Protein AF-A0A5E8AF67-F1 (afdb_monomer)

pLDDT: mean 82.01, std 7.93, range [46.69, 93.5]

Structure (mmCIF, N/CA/C/O backbone):
data_AF-A0A5E8AF67-F1
#
_entry.id   AF-A0A5E8AF67-F1
#
loop_
_atom_site.group_PDB
_atom_site.id
_atom_site.type_symbol
_atom_site.label_atom_id
_atom_site.label_alt_id
_atom_site.label_comp_id
_atom_site.label_asym_id
_atom_site.label_entity_id
_atom_site.label_seq_id
_atom_site.pdbx_PDB_ins_code
_atom_site.Cartn_x
_atom_site.Cartn_y
_atom_site.Cartn_z
_atom_site.occupancy
_atom_site.B_iso_or_equiv
_atom_site.auth_seq_id
_atom_site.auth_comp_id
_atom_site.auth_asym_id
_atom_site.auth_atom_id
_atom_site.pdbx_PDB_model_num
ATOM 1 N N . MET A 1 1 ? 19.303 6.677 -7.798 1.00 65.44 1 MET A N 1
ATOM 2 C CA . MET A 1 1 ? 18.023 6.216 -8.384 1.00 65.44 1 MET A CA 1
ATOM 3 C C . MET A 1 1 ? 18.326 5.066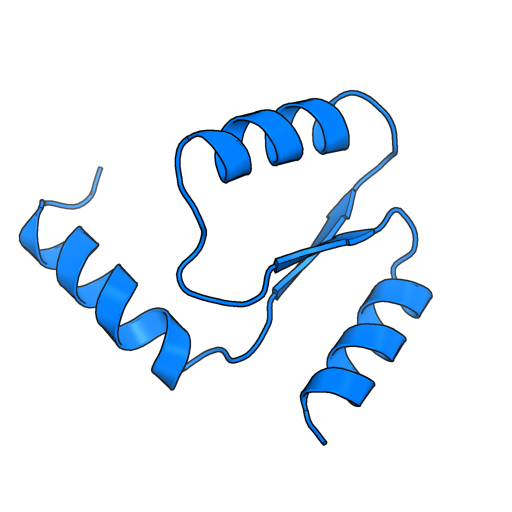 -9.334 1.00 65.44 1 MET A C 1
ATOM 5 O O . MET A 1 1 ? 19.341 5.177 -10.010 1.00 65.44 1 MET A O 1
ATOM 9 N N . PRO A 1 2 ? 17.517 3.990 -9.365 1.00 75.25 2 PRO A N 1
ATOM 10 C CA . PRO A 1 2 ? 17.692 2.892 -10.322 1.00 75.25 2 PRO A CA 1
ATOM 11 C C . PRO A 1 2 ? 17.581 3.393 -11.768 1.00 75.25 2 PRO A C 1
ATOM 13 O O . PRO A 1 2 ? 16.908 4.396 -12.023 1.00 75.25 2 PRO A O 1
ATOM 16 N N . ASP A 1 3 ? 18.241 2.713 -12.702 1.00 90.38 3 ASP A N 1
ATOM 17 C CA . ASP A 1 3 ? 18.191 3.033 -14.130 1.00 90.38 3 ASP A CA 1
ATOM 18 C C . ASP A 1 3 ? 16.794 2.769 -14.733 1.00 90.38 3 ASP A C 1
ATOM 20 O O . ASP A 1 3 ? 15.913 2.181 -14.098 1.00 90.38 3 ASP A O 1
ATOM 24 N N . LYS A 1 4 ? 16.563 3.259 -15.958 1.00 85.69 4 LYS A N 1
ATOM 25 C CA . LYS A 1 4 ? 15.242 3.212 -16.607 1.00 85.69 4 LYS A CA 1
ATOM 26 C C . LYS A 1 4 ? 14.745 1.784 -16.853 1.00 85.69 4 LYS A C 1
ATOM 28 O O . LYS A 1 4 ? 13.546 1.552 -16.708 1.00 85.69 4 LYS A O 1
ATOM 33 N N . GLU A 1 5 ? 15.637 0.85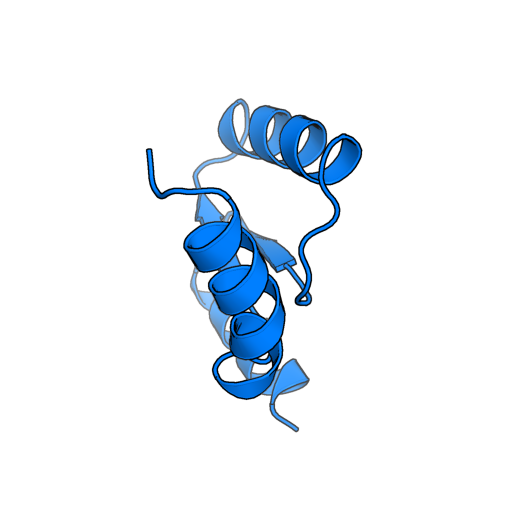2 -17.181 1.00 87.88 5 GLU A N 1
ATOM 34 C CA . GLU A 1 5 ? 15.277 -0.549 -17.423 1.00 87.88 5 GLU A CA 1
ATOM 35 C C . GLU A 1 5 ? 14.892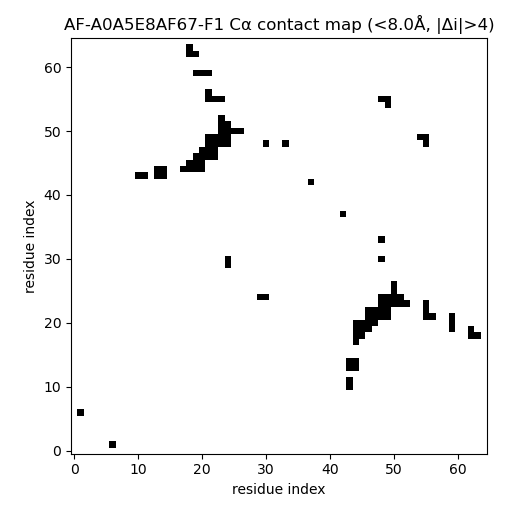 -1.227 -16.109 1.00 87.88 5 GLU A C 1
ATOM 37 O O . GLU A 1 5 ? 13.824 -1.829 -16.014 1.00 87.88 5 GLU A O 1
ATOM 42 N N . THR A 1 6 ? 15.668 -1.011 -15.044 1.00 86.00 6 THR A N 1
ATOM 43 C CA . THR A 1 6 ? 15.329 -1.515 -13.704 1.00 86.00 6 THR A CA 1
ATOM 44 C C . THR A 1 6 ? 13.992 -0.961 -13.202 1.00 86.00 6 THR A C 1
ATOM 46 O O . THR A 1 6 ? 13.199 -1.689 -12.597 1.00 86.00 6 THR A O 1
ATOM 49 N N . GLN A 1 7 ? 13.690 0.317 -13.462 1.00 80.94 7 GLN A N 1
ATOM 50 C CA . GLN A 1 7 ? 12.393 0.908 -13.110 1.00 80.94 7 GLN A CA 1
ATOM 51 C C . GLN A 1 7 ? 11.235 0.278 -13.888 1.00 80.94 7 GLN A C 1
ATOM 53 O O . GLN A 1 7 ? 10.173 0.046 -13.308 1.00 80.94 7 GLN A O 1
ATOM 58 N N . LYS A 1 8 ? 11.423 0.016 -15.185 1.00 83.31 8 LYS A N 1
ATOM 59 C CA . LYS A 1 8 ? 10.419 -0.624 -16.039 1.00 83.31 8 LYS A CA 1
ATOM 60 C C . LYS A 1 8 ? 10.158 -2.060 -15.588 1.00 83.31 8 LYS A C 1
ATOM 62 O O . LYS A 1 8 ? 9.016 -2.384 -15.279 1.00 83.31 8 LYS A O 1
ATOM 67 N N . PHE 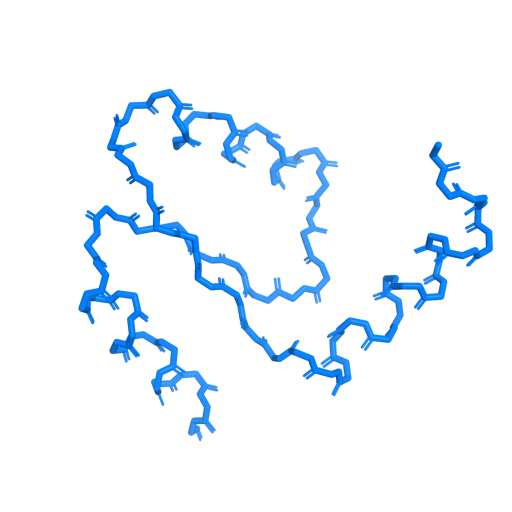A 1 9 ? 11.215 -2.850 -15.419 1.00 85.50 9 PHE A N 1
ATOM 68 C CA . PHE A 1 9 ? 11.133 -4.214 -14.905 1.00 85.50 9 PHE A CA 1
ATOM 69 C C . PHE A 1 9 ? 10.439 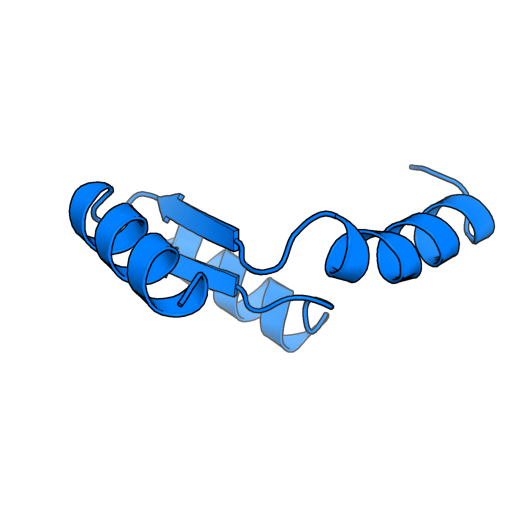-4.268 -13.540 1.00 85.50 9 PHE A C 1
ATOM 71 O O . PHE A 1 9 ? 9.512 -5.044 -13.334 1.00 85.50 9 PHE A O 1
ATOM 78 N N . SER A 1 10 ? 10.805 -3.372 -12.618 1.00 81.19 10 SER A N 1
ATOM 79 C CA . SER A 1 10 ? 10.143 -3.299 -11.311 1.00 81.19 10 SER A CA 1
ATOM 80 C C . SER A 1 10 ? 8.643 -3.020 -11.450 1.00 81.19 10 SER A C 1
ATOM 82 O O . SER A 1 10 ? 7.841 -3.652 -10.774 1.00 81.19 10 SER A O 1
ATOM 84 N N . ARG A 1 11 ? 8.230 -2.103 -12.337 1.00 78.25 11 ARG A N 1
ATOM 85 C CA . ARG A 1 11 ? 6.804 -1.809 -12.568 1.00 78.25 11 ARG A CA 1
ATOM 86 C C . ARG A 1 11 ? 6.041 -3.002 -13.142 1.00 78.25 11 ARG A C 1
ATOM 88 O O . ARG A 1 11 ? 4.876 -3.160 -12.795 1.00 78.25 11 ARG A O 1
ATOM 95 N N . GLU A 1 12 ? 6.683 -3.796 -13.991 1.00 83.56 12 GLU A N 1
ATOM 96 C CA . GLU A 1 12 ? 6.090 -4.973 -14.636 1.00 83.56 12 GLU A CA 1
ATOM 97 C C . GLU A 1 12 ? 5.958 -6.156 -13.667 1.00 83.56 12 GLU A C 1
ATOM 99 O O . GLU A 1 12 ? 4.910 -6.788 -13.626 1.00 83.56 12 GLU A O 1
ATOM 104 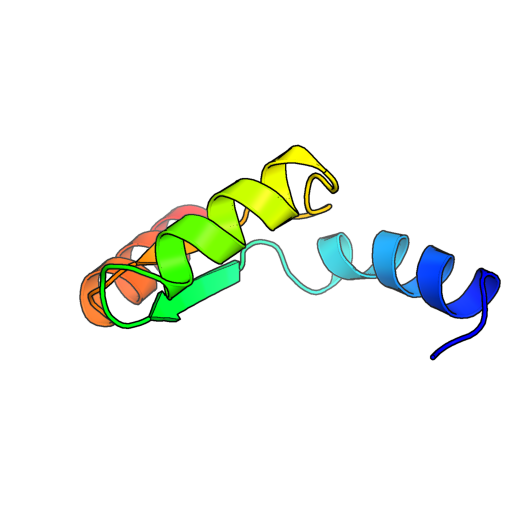N N . MET A 1 13 ? 6.964 -6.398 -12.823 1.00 82.38 13 MET A N 1
ATOM 105 C CA . MET A 1 13 ? 6.963 -7.526 -11.879 1.00 82.38 13 MET A CA 1
ATOM 106 C C . MET A 1 13 ? 6.150 -7.260 -10.606 1.00 82.38 13 MET A C 1
ATOM 108 O O . MET A 1 13 ? 5.689 -8.190 -9.946 1.00 82.38 13 MET A O 1
ATOM 112 N N . LEU A 1 14 ? 5.979 -5.993 -10.213 1.00 75.50 14 LEU A N 1
ATOM 113 C CA . LEU A 1 14 ? 5.279 -5.632 -8.973 1.00 75.50 14 LEU A CA 1
ATOM 114 C C . LEU A 1 14 ? 3.851 -6.209 -8.883 1.00 75.50 14 LEU A C 1
ATOM 116 O O . LEU A 1 14 ? 3.532 -6.751 -7.826 1.00 75.50 14 LEU A O 1
ATOM 120 N N . PRO A 1 15 ? 3.006 -6.146 -9.932 1.00 76.31 15 PRO A N 1
ATOM 121 C CA . PRO A 1 15 ? 1.693 -6.796 -9.940 1.00 76.31 15 PRO A CA 1
ATOM 122 C C . PRO A 1 15 ? 1.729 -8.321 -9.834 1.00 76.31 15 PRO A C 1
ATOM 124 O O . PRO A 1 15 ? 0.799 -8.903 -9.280 1.00 76.31 15 PRO A O 1
ATOM 127 N N . GLU A 1 16 ? 2.781 -8.967 -10.344 1.00 77.94 16 GLU A N 1
ATOM 128 C CA . GLU A 1 16 ? 2.925 -10.426 -10.281 1.00 77.94 16 GLU A CA 1
ATOM 129 C C . GLU A 1 16 ? 3.266 -10.901 -8.864 1.00 77.94 16 GLU A C 1
ATOM 131 O O . GLU A 1 16 ? 2.787 -11.941 -8.415 1.00 77.94 16 GLU A O 1
ATOM 136 N N . ILE A 1 17 ? 4.070 -10.120 -8.137 1.00 76.94 17 ILE A N 1
ATOM 137 C CA . ILE A 1 17 ? 4.560 -10.475 -6.797 1.00 76.94 17 ILE A CA 1
ATOM 138 C C . ILE A 1 17 ? 3.621 -9.945 -5.698 1.00 76.94 17 ILE A C 1
ATOM 140 O O . ILE A 1 17 ? 3.462 -10.576 -4.650 1.00 76.94 17 ILE A O 1
ATOM 144 N N . TYR A 1 18 ? 2.972 -8.796 -5.922 1.00 71.94 18 TYR A N 1
ATOM 145 C CA . TYR A 1 18 ? 2.104 -8.131 -4.951 1.00 71.94 18 TYR A CA 1
ATOM 146 C C . TYR A 1 18 ? 0.767 -7.708 -5.568 1.00 71.94 18 TYR A C 1
ATOM 148 O O . TYR A 1 18 ? 0.693 -6.818 -6.405 1.00 71.94 18 TYR A O 1
ATOM 156 N N . THR A 1 19 ? -0.333 -8.266 -5.063 1.00 78.00 19 THR A N 1
ATOM 157 C CA . THR A 1 19 ? -1.685 -7.956 -5.562 1.00 78.00 19 THR A CA 1
ATOM 158 C C . THR A 1 19 ? -2.222 -6.615 -5.048 1.00 78.00 19 THR A C 1
ATOM 160 O O . THR A 1 19 ? -2.989 -5.924 -5.719 1.00 78.00 19 THR A O 1
ATOM 163 N N . THR A 1 20 ? -1.875 -6.244 -3.814 1.00 83.19 20 THR A N 1
ATOM 164 C CA . THR A 1 20 ? -2.444 -5.074 -3.130 1.00 83.19 20 THR A CA 1
ATOM 165 C C . THR A 1 20 ? -1.491 -4.526 -2.080 1.00 83.19 20 THR A C 1
ATOM 167 O O . THR A 1 20 ? -0.837 -5.289 -1.370 1.00 83.19 20 THR A O 1
ATOM 170 N N . MET A 1 21 ? -1.471 -3.203 -1.911 1.00 86.81 21 MET A N 1
ATOM 171 C CA . MET A 1 21 ? -0.664 -2.537 -0.887 1.00 86.81 21 MET A CA 1
ATOM 172 C C . MET A 1 21 ? -1.527 -1.609 -0.024 1.00 86.81 21 MET A C 1
ATOM 174 O O . MET A 1 21 ? -2.253 -0.747 -0.523 1.00 86.81 21 MET A O 1
ATOM 178 N N . ALA A 1 22 ? -1.440 -1.784 1.296 1.00 89.81 22 ALA A N 1
ATOM 179 C CA . ALA A 1 22 ? -2.067 -0.897 2.269 1.00 89.81 22 ALA A CA 1
ATOM 180 C C . ALA A 1 22 ? -1.005 -0.019 2.934 1.00 89.81 22 ALA A C 1
ATOM 182 O O . ALA A 1 22 ? -0.030 -0.530 3.480 1.00 89.81 22 ALA A O 1
ATOM 183 N N . VAL A 1 23 ? -1.215 1.295 2.926 1.00 87.81 23 VAL A N 1
ATOM 184 C CA . VAL A 1 23 ? -0.341 2.253 3.614 1.00 87.81 23 VAL A CA 1
ATOM 185 C C . VAL A 1 23 ? -1.030 2.699 4.895 1.00 87.81 23 VAL A C 1
ATOM 187 O O . VAL A 1 23 ? -2.149 3.204 4.830 1.00 87.81 23 VAL A O 1
ATOM 190 N N . VAL A 1 24 ? -0.383 2.529 6.049 1.00 89.38 24 VAL A N 1
ATOM 191 C CA . VAL A 1 24 ? -0.912 2.992 7.340 1.00 89.38 24 VAL A CA 1
ATOM 192 C C . VAL A 1 24 ? -0.126 4.216 7.783 1.00 89.38 24 VAL A C 1
ATOM 194 O O . VAL A 1 24 ? 1.081 4.133 7.994 1.00 89.38 24 VAL A O 1
ATOM 197 N N . SER A 1 25 ? -0.798 5.355 7.905 1.00 85.62 25 SER A N 1
ATOM 198 C CA . SER A 1 25 ? -0.161 6.610 8.296 1.00 85.62 25 SER A CA 1
ATOM 199 C C . SER A 1 25 ? -1.109 7.501 9.090 1.00 85.62 25 SER A C 1
ATOM 201 O O . SER A 1 25 ? -2.332 7.436 8.948 1.00 85.62 25 SER A O 1
ATOM 203 N N . ASN A 1 26 ? -0.537 8.368 9.926 1.00 82.12 26 ASN A N 1
ATOM 204 C CA . ASN A 1 26 ? -1.313 9.348 10.680 1.00 82.12 26 ASN A CA 1
ATOM 205 C C . ASN A 1 26 ? -2.044 10.311 9.726 1.00 82.12 26 ASN A C 1
ATOM 207 O O . ASN A 1 26 ? -1.476 10.691 8.693 1.00 82.12 26 ASN A O 1
ATOM 211 N N . PRO A 1 27 ? -3.286 10.717 10.047 1.00 79.88 27 PRO A N 1
ATOM 212 C CA . PRO A 1 27 ? -4.068 11.623 9.209 1.00 79.88 27 PRO A CA 1
ATOM 213 C C . PRO A 1 27 ? -3.368 12.975 9.000 1.00 79.88 27 PRO A C 1
ATOM 215 O O . PRO A 1 27 ? -2.528 13.390 9.794 1.00 79.88 27 PRO A O 1
ATOM 218 N N . GLY A 1 28 ? -3.731 13.669 7.918 1.00 83.31 28 GLY A N 1
ATOM 219 C CA . GLY A 1 28 ? -3.181 14.980 7.566 1.00 83.31 28 GLY A CA 1
ATOM 220 C C . GLY A 1 28 ? -2.215 14.907 6.386 1.00 83.31 28 GLY A C 1
ATOM 221 O O . GLY A 1 28 ? -2.598 14.471 5.297 1.00 83.31 28 GLY A O 1
ATOM 222 N N . LEU A 1 29 ? -0.966 15.330 6.604 1.00 82.25 29 LEU A N 1
ATOM 223 C CA . LEU A 1 29 ? 0.034 15.536 5.549 1.00 82.25 29 LEU A CA 1
ATOM 224 C C . LEU A 1 29 ? 0.313 14.274 4.722 1.00 82.25 29 LEU A C 1
ATOM 226 O O . LEU A 1 29 ? 0.417 14.348 3.501 1.00 82.25 29 LEU A O 1
ATOM 230 N N . SER A 1 30 ? 0.366 13.104 5.362 1.00 83.31 30 SER A N 1
ATOM 231 C CA . SER A 1 30 ? 0.624 11.837 4.666 1.00 83.31 30 SER A CA 1
ATOM 232 C C . SER A 1 30 ? -0.455 11.518 3.621 1.00 83.31 30 SER A C 1
ATOM 234 O O . SER A 1 30 ? -0.138 11.113 2.507 1.00 83.31 30 SER A O 1
ATOM 236 N N . ARG A 1 31 ? -1.732 11.776 3.936 1.00 82.69 31 ARG A N 1
ATOM 237 C CA . ARG A 1 31 ? -2.856 11.572 3.012 1.00 82.69 31 ARG A CA 1
ATOM 238 C C . ARG A 1 31 ? -2.818 12.571 1.860 1.00 82.69 31 ARG A C 1
ATOM 240 O O . ARG A 1 31 ? -3.087 12.191 0.725 1.00 82.69 31 ARG A O 1
ATOM 247 N N . PHE A 1 32 ? -2.466 13.823 2.146 1.00 85.81 32 PHE A N 1
ATOM 248 C CA . PHE A 1 32 ? -2.290 14.850 1.121 1.00 85.81 32 PHE A CA 1
ATOM 249 C C . PHE A 1 32 ? -1.170 14.479 0.137 1.00 85.81 32 PHE A C 1
ATOM 251 O O . PHE A 1 32 ? -1.400 14.460 -1.071 1.00 85.81 32 PHE A O 1
ATOM 258 N N . ILE A 1 33 ? 0.001 14.090 0.652 1.00 84.62 33 ILE A N 1
ATOM 259 C CA . ILE A 1 33 ? 1.153 13.661 -0.155 1.00 84.62 33 ILE A CA 1
ATOM 260 C C . ILE A 1 33 ? 0.806 12.432 -1.005 1.00 84.62 33 ILE A C 1
ATOM 262 O O . ILE A 1 33 ? 1.113 12.408 -2.194 1.00 84.62 33 ILE A O 1
ATOM 266 N N . MET A 1 34 ? 0.131 11.434 -0.428 1.00 83.38 34 MET A N 1
ATOM 267 C CA . MET A 1 34 ? -0.279 10.223 -1.151 1.00 83.38 34 MET A CA 1
ATOM 268 C C . MET A 1 34 ? -1.271 10.532 -2.277 1.00 83.38 34 MET A C 1
ATOM 270 O O . MET A 1 34 ? -1.110 10.029 -3.385 1.00 83.38 34 MET A O 1
ATOM 274 N N . ASN A 1 35 ? -2.256 11.402 -2.035 1.00 83.12 35 ASN A N 1
ATOM 275 C CA . ASN A 1 35 ? -3.188 11.832 -3.079 1.00 83.12 35 ASN A CA 1
ATOM 276 C C . ASN A 1 35 ? -2.457 12.527 -4.237 1.00 83.12 35 ASN A C 1
ATOM 278 O O . ASN A 1 35 ? -2.744 12.250 -5.400 1.00 83.12 35 ASN A O 1
ATOM 282 N N . LEU A 1 36 ? -1.493 13.397 -3.921 1.00 85.50 36 LEU A N 1
ATOM 283 C CA . LEU A 1 36 ? -0.691 14.092 -4.923 1.00 85.50 36 LEU A CA 1
ATOM 284 C C . LEU A 1 36 ? 0.166 13.101 -5.733 1.00 85.50 36 LEU A C 1
ATOM 286 O O . LEU A 1 36 ? 0.087 13.089 -6.961 1.00 85.50 36 LEU A O 1
ATOM 290 N N . LEU A 1 37 ? 0.905 12.207 -5.068 1.00 82.19 37 LEU A N 1
ATOM 291 C CA . LEU A 1 37 ? 1.708 11.154 -5.708 1.00 82.19 37 LEU A CA 1
ATOM 292 C C . LEU A 1 37 ? 0.876 10.246 -6.622 1.00 82.19 37 LEU A C 1
ATOM 294 O O . LEU A 1 37 ? 1.268 10.007 -7.764 1.00 82.19 37 LEU A O 1
ATOM 298 N N . PHE A 1 38 ? -0.280 9.767 -6.158 1.00 78.69 38 PHE A N 1
ATOM 299 C CA . PHE A 1 38 ? -1.123 8.864 -6.950 1.00 78.69 38 PHE A CA 1
ATOM 300 C C . PHE A 1 38 ? -1.852 9.562 -8.097 1.00 78.69 38 PHE A C 1
ATOM 302 O O . PHE A 1 38 ? -2.192 8.909 -9.083 1.00 78.69 38 PHE A O 1
ATOM 309 N N . SER A 1 39 ? -2.064 10.879 -8.008 1.00 80.50 39 SER A N 1
ATOM 310 C CA . SER A 1 39 ? -2.590 11.662 -9.130 1.00 80.50 39 SER A CA 1
ATOM 311 C C . SER A 1 39 ? -1.581 11.784 -10.277 1.00 80.50 39 SER A C 1
ATOM 313 O O . SER A 1 39 ? -1.969 11.701 -11.439 1.00 80.50 39 SER A O 1
ATOM 315 N N . MET A 1 40 ? -0.288 11.917 -9.958 1.00 80.69 40 MET A N 1
ATOM 316 C CA . MET A 1 40 ? 0.787 12.051 -10.949 1.00 80.69 40 MET A CA 1
ATOM 317 C C . MET A 1 40 ? 1.288 10.702 -11.471 1.00 80.69 40 MET A C 1
ATOM 319 O O . MET A 1 40 ? 1.682 10.581 -12.627 1.00 80.69 40 MET A O 1
ATOM 323 N N . SER A 1 41 ? 1.269 9.675 -10.625 1.00 71.06 41 SER A N 1
ATOM 324 C CA . SER A 1 41 ? 1.715 8.326 -10.959 1.00 71.06 41 SER A CA 1
ATOM 325 C C . SER A 1 41 ? 0.721 7.312 -10.416 1.00 71.06 41 SER A C 1
ATOM 327 O O . SER A 1 41 ? 0.739 6.983 -9.229 1.00 71.06 41 SER A O 1
ATOM 329 N N . LYS A 1 42 ? -0.162 6.814 -11.290 1.00 71.44 42 LYS A N 1
ATOM 330 C CA . LYS A 1 42 ? -1.068 5.726 -10.920 1.00 71.44 42 LYS A CA 1
ATOM 331 C C . LYS A 1 42 ? -0.229 4.490 -10.583 1.00 71.44 42 LYS A C 1
ATOM 333 O O . LYS A 1 42 ? 0.575 4.074 -11.420 1.00 71.44 42 LYS A O 1
ATOM 338 N N . PRO A 1 43 ? -0.375 3.920 -9.379 1.00 71.62 43 PRO A N 1
ATOM 339 C CA . PRO A 1 43 ? 0.373 2.734 -9.016 1.00 71.62 43 PRO A CA 1
ATOM 340 C C . PRO A 1 43 ? -0.076 1.546 -9.881 1.00 71.62 43 PRO A C 1
ATOM 342 O O . PRO A 1 43 ? -1.259 1.449 -10.216 1.00 71.62 43 PRO A O 1
ATOM 345 N N . PRO A 1 44 ? 0.845 0.634 -10.235 1.00 74.12 44 PRO A N 1
ATOM 346 C CA . PRO A 1 44 ? 0.535 -0.539 -11.056 1.00 74.12 44 PRO A CA 1
ATOM 347 C C . PRO A 1 44 ? -0.325 -1.576 -10.313 1.00 74.12 44 PRO A C 1
ATOM 349 O O . PRO A 1 44 ? -0.832 -2.510 -10.922 1.00 74.12 44 PRO A O 1
ATOM 352 N N . ILE A 1 45 ? -0.505 -1.404 -9.000 1.00 75.69 45 ILE A N 1
ATOM 353 C CA . ILE A 1 45 ? -1.258 -2.292 -8.114 1.00 75.69 45 ILE A CA 1
ATOM 354 C C . ILE A 1 45 ? -2.271 -1.486 -7.304 1.00 75.69 45 ILE A C 1
ATOM 356 O O . ILE A 1 45 ? -2.095 -0.284 -7.084 1.00 75.69 45 ILE A O 1
ATOM 360 N N . SER A 1 46 ? -3.330 -2.141 -6.826 1.00 80.62 46 SER A N 1
ATOM 361 C CA . SER A 1 46 ? -4.325 -1.470 -5.990 1.00 80.62 46 SER A CA 1
ATOM 362 C C . SER A 1 46 ? -3.680 -1.018 -4.678 1.00 80.62 46 SER A C 1
ATOM 364 O O . SER A 1 46 ? -3.148 -1.817 -3.902 1.00 80.62 46 SER A O 1
ATOM 366 N N . MET A 1 47 ? -3.697 0.293 -4.451 1.00 84.12 47 MET 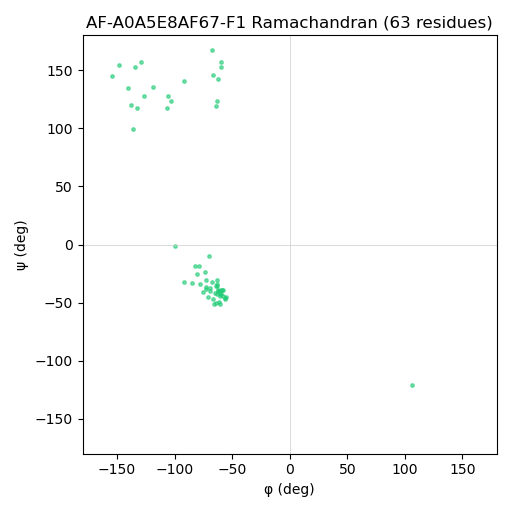A N 1
ATOM 367 C CA . MET A 1 47 ? -3.131 0.928 -3.268 1.00 84.12 47 MET A CA 1
ATOM 368 C C . MET A 1 47 ? -4.213 1.660 -2.493 1.00 84.12 47 MET A C 1
ATOM 370 O O . MET A 1 47 ? -5.026 2.383 -3.072 1.00 84.12 47 MET A O 1
ATOM 374 N N . LYS A 1 48 ? -4.212 1.506 -1.166 1.00 85.81 48 LYS A N 1
ATOM 375 C CA . LYS A 1 48 ? -5.144 2.228 -0.298 1.00 85.81 48 LYS A CA 1
ATOM 376 C C . LYS A 1 48 ? -4.480 2.693 0.989 1.00 85.81 48 LYS A C 1
ATOM 378 O O . LYS A 1 48 ? -3.779 1.934 1.655 1.00 85.81 48 LYS A O 1
ATOM 383 N N . SER A 1 49 ? -4.731 3.948 1.347 1.00 87.31 49 SER A N 1
ATOM 384 C CA . SER A 1 49 ? -4.243 4.546 2.589 1.00 87.31 49 SER A CA 1
ATOM 385 C C . SER A 1 49 ? -5.263 4.393 3.718 1.00 87.31 49 SER A C 1
ATOM 387 O O . SER A 1 49 ? -6.469 4.558 3.514 1.00 87.31 49 SER A O 1
ATOM 389 N N . PHE A 1 50 ? -4.770 4.114 4.920 1.00 89.75 50 PHE A N 1
ATOM 390 C CA . PHE A 1 50 ? -5.538 3.921 6.143 1.00 89.75 50 PHE A CA 1
ATOM 391 C C . PHE A 1 50 ? -4.891 4.685 7.296 1.00 89.75 50 PHE A C 1
ATOM 393 O O . PHE A 1 50 ? -3.680 4.869 7.335 1.00 89.75 50 PHE A O 1
ATOM 400 N N . THR A 1 51 ? -5.702 5.075 8.273 1.00 89.50 51 THR A N 1
ATOM 401 C CA . THR A 1 51 ? -5.234 5.619 9.559 1.00 89.50 51 THR A CA 1
ATOM 402 C C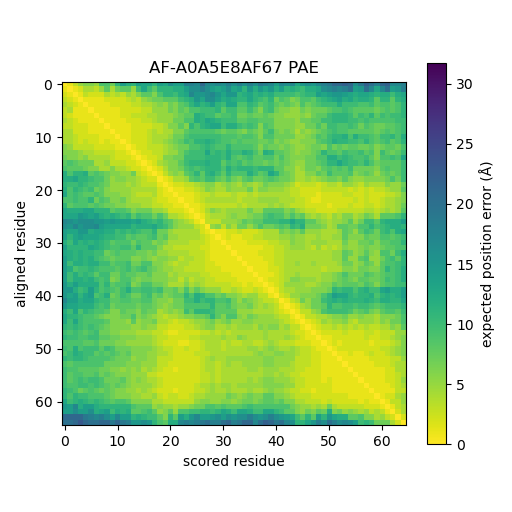 . THR A 1 51 ? -5.255 4.572 10.673 1.00 89.50 51 THR A C 1
ATOM 404 O O . THR A 1 51 ? -4.923 4.869 11.811 1.00 89.50 51 THR A O 1
ATOM 407 N N . ASP A 1 52 ? -5.704 3.357 10.359 1.00 90.06 52 ASP A N 1
ATOM 408 C CA . ASP A 1 52 ? -5.981 2.276 11.299 1.00 90.06 52 ASP A CA 1
ATOM 409 C C . ASP A 1 52 ? -5.449 0.969 10.701 1.00 90.06 52 ASP A C 1
ATOM 411 O O . ASP A 1 52 ? -5.849 0.559 9.602 1.00 90.06 52 ASP A O 1
ATOM 415 N N . ALA A 1 53 ? -4.522 0.337 11.419 1.00 90.12 53 ALA A N 1
ATOM 416 C CA . ALA A 1 53 ? -3.847 -0.871 10.965 1.00 90.12 53 ALA A CA 1
ATOM 417 C C . ALA A 1 53 ? -4.788 -2.085 10.874 1.00 90.12 53 ALA A C 1
ATOM 419 O O . ALA A 1 53 ? -4.628 -2.919 9.983 1.00 90.12 53 ALA A O 1
ATOM 420 N N . GLU A 1 54 ? -5.797 -2.185 11.738 1.00 93.50 54 GLU A N 1
ATOM 421 C CA . GLU A 1 54 ? -6.748 -3.299 11.725 1.00 93.50 54 GLU A CA 1
ATOM 422 C C . GLU A 1 54 ? -7.711 -3.190 10.541 1.00 93.50 54 GLU A C 1
ATOM 424 O O . GLU A 1 54 ? -7.982 -4.178 9.848 1.00 93.50 54 GLU A O 1
ATOM 429 N N . LYS A 1 55 ? -8.152 -1.971 10.206 1.00 91.62 55 LYS A N 1
ATOM 430 C CA . LYS A 1 55 ? -8.924 -1.722 8.976 1.00 91.62 55 LYS A CA 1
ATOM 431 C C . LYS A 1 55 ? -8.112 -2.044 7.722 1.00 91.62 55 LYS A C 1
ATOM 433 O O . LYS A 1 55 ? -8.661 -2.645 6.795 1.00 91.62 55 LYS A O 1
ATOM 438 N N . ALA A 1 56 ? -6.823 -1.698 7.708 1.00 91.88 56 ALA A N 1
ATOM 4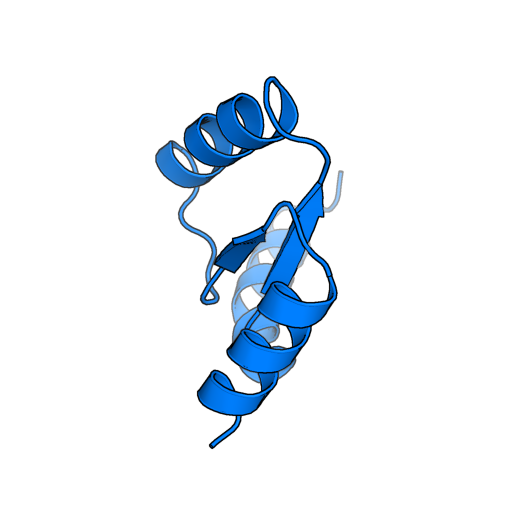39 C CA . ALA A 1 56 ? -5.914 -2.023 6.611 1.00 91.88 56 ALA A CA 1
ATOM 440 C C . ALA A 1 56 ? -5.791 -3.542 6.415 1.00 91.88 56 ALA A C 1
ATOM 442 O O . ALA A 1 56 ? -6.049 -4.046 5.321 1.00 91.88 56 ALA A O 1
ATOM 443 N N . LYS A 1 57 ? -5.508 -4.290 7.490 1.00 90.88 57 LYS A N 1
ATOM 444 C CA . LYS A 1 57 ? -5.430 -5.760 7.456 1.00 90.88 57 LYS A CA 1
ATOM 445 C C . LYS A 1 57 ? -6.736 -6.394 6.980 1.00 90.88 57 LYS A C 1
ATOM 447 O O . LYS A 1 57 ? -6.713 -7.294 6.141 1.00 90.88 57 LYS A O 1
ATOM 452 N N . LYS A 1 58 ? -7.886 -5.924 7.481 1.00 92.50 58 LYS A N 1
ATOM 453 C CA . LYS A 1 58 ? -9.206 -6.438 7.078 1.00 92.50 58 LYS A CA 1
ATOM 454 C C . LYS A 1 58 ? -9.475 -6.212 5.591 1.00 92.50 58 LYS A C 1
ATOM 456 O O . LYS A 1 58 ? -10.033 -7.090 4.939 1.00 92.50 58 LYS A O 1
ATOM 461 N N . TRP A 1 59 ? -9.077 -5.062 5.051 1.00 89.62 59 TRP A N 1
ATOM 462 C CA . TRP A 1 59 ? -9.174 -4.793 3.619 1.00 89.62 59 TRP A CA 1
ATOM 463 C C . TRP A 1 59 ? -8.245 -5.695 2.802 1.00 89.62 59 TRP A C 1
ATOM 465 O O . TRP A 1 59 ? -8.719 -6.319 1.861 1.00 89.62 59 TRP A O 1
ATOM 475 N N . MET A 1 60 ? -6.977 -5.853 3.198 1.00 87.00 60 MET A N 1
ATOM 476 C CA . MET A 1 60 ? -6.034 -6.728 2.484 1.00 87.00 60 MET A CA 1
ATOM 477 C C . MET A 1 60 ? -6.520 -8.181 2.424 1.00 87.00 60 MET A C 1
ATOM 479 O O . MET A 1 60 ? -6.418 -8.825 1.386 1.00 87.00 60 MET A O 1
ATOM 483 N N . ARG A 1 61 ? -7.123 -8.688 3.507 1.00 86.88 61 ARG A N 1
ATOM 484 C CA . ARG A 1 61 ? -7.734 -10.029 3.523 1.00 86.88 61 ARG A CA 1
ATOM 485 C C . ARG A 1 61 ? -8.907 -10.162 2.551 1.00 86.88 61 ARG A C 1
ATOM 487 O O . ARG A 1 61 ? -9.087 -11.233 1.995 1.00 86.88 61 ARG A O 1
ATOM 494 N N . LYS A 1 62 ? -9.690 -9.096 2.342 1.00 81.31 62 LYS A N 1
ATOM 495 C CA . LYS A 1 62 ? -10.799 -9.097 1.373 1.00 81.31 62 LYS A CA 1
ATOM 496 C C . LYS A 1 62 ? -10.331 -9.071 -0.076 1.00 81.31 62 LYS A C 1
ATOM 498 O O . LYS A 1 62 ? -11.056 -9.571 -0.913 1.00 81.31 62 LYS A O 1
ATOM 503 N N . VAL A 1 63 ? -9.183 -8.459 -0.367 1.00 74.19 63 VAL A N 1
ATOM 504 C CA . VAL A 1 63 ? -8.659 -8.384 -1.742 1.00 74.19 63 VAL A CA 1
ATOM 505 C C . VAL A 1 63 ? -7.911 -9.663 -2.147 1.00 74.19 63 VAL A C 1
ATOM 507 O O . VAL A 1 63 ? -7.718 -9.908 -3.330 1.00 74.19 63 VAL A O 1
ATOM 510 N N . LYS A 1 64 ? -7.499 -10.489 -1.176 1.00 60.56 64 LYS A N 1
ATOM 511 C CA . LYS A 1 64 ? -6.852 -11.787 -1.422 1.00 60.56 64 LYS A CA 1
ATOM 512 C C . LYS A 1 64 ? -7.840 -12.912 -1.805 1.00 60.56 64 LYS A C 1
ATOM 514 O O . LYS A 1 64 ? -7.385 -13.927 -2.325 1.00 60.56 64 LYS A O 1
ATOM 519 N N . ASN A 1 65 ? -9.137 -12.744 -1.529 1.00 46.69 65 ASN A N 1
ATOM 520 C CA . ASN A 1 65 ? -10.213 -13.683 -1.888 1.00 46.69 65 ASN A CA 1
ATOM 521 C C . ASN A 1 65 ? -10.939 -13.217 -3.147 1.00 46.69 65 ASN A C 1
ATOM 523 O O . ASN A 1 65 ? -11.426 -14.103 -3.877 1.00 46.69 65 ASN A O 1
#

Nearest PDB structures (foldseek):
  3bl4-assembly1_B  TM=5.896E-01  e=5.403E-01  Arthrobacter sp. FB24
  3bl4-assembly1_A  TM=5.807E-01  e=4.715E-01  Arthrobacter sp. FB24

Solvent-accessible surface area (backbone atoms only — not comparable to full-atom values): 3957 Å² total; per-residue (Å²): 132,81,53,73,65,60,51,49,51,50,56,63,47,43,48,79,79,39,73,65,46,71,45,71,46,67,82,59,68,58,56,54,51,49,53,53,50,45,71,78,47,73,67,82,40,57,70,48,81,32,76,41,67,67,61,37,52,56,49,55,58,60,74,76,107

Secondary structure (DSSP, 8-state):
---HHHHHHHHHHHHHH-SEEEEE--SSHHHHHHHHHHHHS--SSEEEEES-HHHHHHHHHHH--

Mean predicted aligned error: 6.56 Å

Sequence (65 aa):
MPDKETQKFSREMLPEIYTTMAVVSNPGLSRFIMNLLFSMSKPPISMKSFTDAEKAKKWMRKVKN

Foldseek 3Di:
DDDPVVVVVCQVCCCVVDQEEEAADAPDPVVVVVVVVCVVPPRSHHYYYDPDVVVRVVVVVVSVD

Radius of gyration: 13.44 Å; Cα contacts (8 Å, |Δi|>4): 54; chains: 1; bounding box: 29×29×29 Å